Protein AF-A0A1R3KUG2-F1 (afdb_monomer)

Sequence (75 aa):
MSDPQGQMIDLPIQSNLREGLSLTEYIISCYGARKGVVDTAVRTSDAGYLTRRLVEVVQHIVVRRTDCGTTRGIS

Secondary structure (DSSP, 8-state):
-B-TTSPBPSS---S-TTT---HHHHHHHHHHHHHHHHHHHHHHHHHHHHHHHHHHHHTT-----S---------

Radius of gyration: 24.57 Å; Cα contacts (8 Å, |Δi|>4): 30; chains: 1; bounding box: 47×25×65 Å

InterPro domains:
  IPR007081 RNA polymerase Rpb1, domain 5 [PF04998] (20-74)

Mean predicted aligned error: 5.92 Å

Nearest PDB structures (foldseek):
  6jcy-assembly1_D  TM=9.284E-01  e=3.484E-05  Mycobacterium tuberculosis H37Rv
  6eyd-assembly1_D  TM=9.229E-01  e=4.037E-05  Mycolicibacterium smegmatis MC2 155
  8dy9-assembly1_D  TM=9.228E-01  e=8.428E-05  Streptomyces venezuelae
  6f6w-assembly1_D  TM=9.289E-01  e=9.071E-05  Mycolicibacterium smegmatis MC2 155
  7vwz-assembly1_D  TM=9.124E-01  e=6.758E-05  Escherichia coli K-12

pLDDT: mean 93.2, std 4.23, range [75.0, 98.25]

Organism: Corchorus capsularis (NCBI:txid210143)

Foldseek 3Di:
DAALVRHDDPDDFPDDVVRDGDPVNVVVVVSVVVVVVVVVVVVVVVVVVVVVVVCVVCVPPDDDDDDPPDPDDDD

Structure (mmCIF, N/CA/C/O backbone):
data_AF-A0A1R3KUG2-F1
#
_entry.id   AF-A0A1R3KUG2-F1
#
loop_
_atom_site.group_PDB
_atom_site.id
_atom_site.type_symbol
_atom_site.label_atom_id
_atom_site.label_alt_id
_atom_site.label_comp_id
_atom_site.label_asym_id
_atom_site.label_entity_id
_atom_site.label_seq_id
_atom_site.pdbx_PDB_ins_code
_atom_site.Cartn_x
_atom_site.Cartn_y
_atom_site.Cartn_z
_atom_site.occupancy
_atom_site.B_iso_or_equiv
_atom_site.auth_seq_id
_atom_site.auth_comp_id
_atom_site.auth_asym_id
_atom_site.auth_atom_id
_atom_site.pdbx_PDB_model_num
ATOM 1 N N . MET A 1 1 ? 18.298 -2.550 -12.439 1.00 86.62 1 MET A N 1
ATOM 2 C CA . MET A 1 1 ? 16.922 -3.106 -12.381 1.00 86.62 1 MET A CA 1
ATOM 3 C C . MET A 1 1 ? 16.984 -4.479 -11.741 1.00 86.62 1 MET A C 1
ATOM 5 O O . MET A 1 1 ? 18.065 -5.052 -11.719 1.00 86.62 1 MET A O 1
ATOM 9 N N . SER A 1 2 ? 15.873 -4.990 -11.216 1.00 87.38 2 SER A N 1
ATOM 10 C CA . SER A 1 2 ? 15.829 -6.342 -10.649 1.00 87.38 2 SER A CA 1
ATOM 11 C C . SER A 1 2 ? 15.252 -7.341 -11.642 1.00 87.38 2 SER A C 1
ATOM 13 O O . SER A 1 2 ? 14.344 -7.001 -12.406 1.00 87.38 2 SER A O 1
ATOM 15 N N . ASP A 1 3 ? 15.764 -8.564 -11.608 1.00 83.75 3 ASP A N 1
ATOM 16 C CA . ASP A 1 3 ? 15.169 -9.694 -12.309 1.00 83.75 3 ASP A CA 1
ATOM 17 C C . ASP A 1 3 ? 13.830 -10.103 -11.642 1.00 83.75 3 ASP A C 1
ATOM 19 O O . ASP A 1 3 ? 13.460 -9.585 -10.576 1.00 83.75 3 ASP A O 1
ATOM 23 N N . PRO A 1 4 ? 13.052 -11.020 -12.244 1.00 80.00 4 PRO A N 1
ATOM 24 C CA . PRO A 1 4 ? 11.818 -11.513 -11.632 1.00 80.00 4 PRO A CA 1
ATOM 25 C C . PRO A 1 4 ? 12.026 -12.181 -10.262 1.00 80.00 4 PRO A C 1
ATOM 27 O O . PRO A 1 4 ? 11.104 -12.186 -9.444 1.00 80.00 4 PRO A O 1
ATOM 30 N N . GLN A 1 5 ? 13.221 -12.717 -9.999 1.00 85.31 5 GLN A N 1
ATOM 31 C CA . GLN A 1 5 ? 13.610 -13.353 -8.739 1.00 85.31 5 GLN A CA 1
ATOM 32 C C . GLN A 1 5 ? 14.024 -12.333 -7.657 1.00 85.31 5 GLN A C 1
ATOM 34 O O . GLN A 1 5 ? 14.151 -12.695 -6.489 1.00 85.31 5 GLN A O 1
ATOM 39 N N . GLY A 1 6 ? 14.159 -11.051 -8.009 1.00 84.12 6 GLY A N 1
ATOM 40 C CA . GLY A 1 6 ? 14.557 -9.965 -7.117 1.00 84.12 6 GLY A CA 1
ATOM 41 C C . GLY A 1 6 ? 16.066 -9.718 -7.022 1.00 84.12 6 GLY A C 1
ATOM 42 O O . GLY A 1 6 ? 16.461 -8.832 -6.266 1.00 84.12 6 GLY A O 1
ATOM 43 N N . GLN A 1 7 ? 16.901 -10.437 -7.773 1.00 90.00 7 GLN A N 1
ATOM 44 C CA . GLN A 1 7 ? 18.338 -10.166 -7.853 1.00 90.00 7 GLN A CA 1
ATOM 45 C C . GLN A 1 7 ? 18.598 -8.914 -8.690 1.00 90.00 7 GLN A C 1
ATOM 47 O O . GLN A 1 7 ? 17.836 -8.592 -9.605 1.00 90.00 7 GLN A O 1
ATOM 52 N N . MET A 1 8 ? 19.666 -8.179 -8.375 1.00 88.94 8 MET A N 1
ATOM 53 C CA . MET A 1 8 ? 20.075 -7.052 -9.213 1.00 88.94 8 MET A CA 1
ATOM 54 C C . MET A 1 8 ? 20.649 -7.560 -10.535 1.00 88.94 8 MET A C 1
ATOM 56 O O . MET A 1 8 ? 21.478 -8.459 -10.554 1.00 88.94 8 MET A O 1
ATOM 60 N N . ILE A 1 9 ? 20.200 -6.961 -11.635 1.00 88.94 9 ILE A N 1
ATOM 61 C CA . ILE A 1 9 ? 20.728 -7.220 -12.972 1.00 88.94 9 ILE A CA 1
ATOM 62 C C . ILE A 1 9 ? 22.021 -6.416 -13.137 1.00 88.94 9 ILE A C 1
ATOM 64 O O . ILE A 1 9 ? 21.998 -5.192 -12.986 1.00 88.94 9 ILE A O 1
ATOM 68 N N . ASP A 1 10 ? 23.109 -7.099 -13.500 1.00 87.56 10 ASP A N 1
ATOM 69 C CA . ASP A 1 10 ? 24.452 -6.512 -13.650 1.00 87.56 10 ASP A CA 1
ATOM 70 C C . ASP A 1 10 ? 24.573 -5.511 -14.810 1.00 87.56 10 ASP A C 1
ATOM 72 O O . ASP A 1 10 ? 25.514 -4.721 -14.854 1.00 87.56 10 ASP A O 1
ATOM 76 N N . LEU A 1 11 ? 23.623 -5.520 -15.750 1.00 88.06 11 LEU A N 1
ATOM 77 C CA . LEU A 1 11 ? 23.552 -4.566 -16.854 1.00 88.06 11 LEU A CA 1
ATOM 78 C C . LEU A 1 11 ? 22.681 -3.354 -16.462 1.00 88.06 11 LEU A C 1
ATOM 80 O O . LEU A 1 11 ? 21.448 -3.473 -16.433 1.00 88.06 11 LEU A O 1
ATOM 84 N N . PRO A 1 12 ? 23.276 -2.182 -16.162 1.00 89.50 12 PRO A N 1
A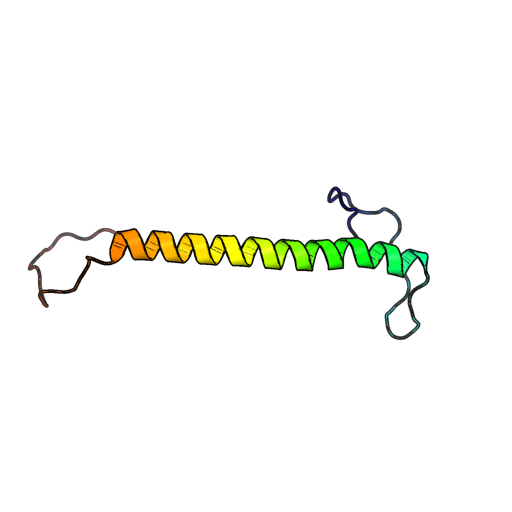TOM 85 C CA . PRO A 1 12 ? 22.509 -0.978 -15.879 1.00 89.50 12 PRO A CA 1
ATOM 86 C C . PRO A 1 12 ? 21.897 -0.397 -17.159 1.00 89.50 12 PRO A C 1
ATOM 88 O O . PRO A 1 12 ? 22.441 -0.547 -18.251 1.00 89.50 12 PRO A O 1
ATOM 91 N N . ILE A 1 13 ? 20.781 0.319 -17.000 1.00 91.94 13 ILE A N 1
ATOM 92 C CA . ILE A 1 13 ? 20.212 1.160 -18.058 1.00 91.94 13 ILE A CA 1
ATOM 93 C C . ILE A 1 13 ? 21.055 2.436 -18.117 1.00 91.94 13 ILE A C 1
ATOM 95 O O . ILE A 1 13 ? 21.137 3.155 -17.119 1.00 91.94 13 ILE A O 1
ATOM 99 N N . GLN A 1 14 ? 21.702 2.686 -19.251 1.00 93.25 14 GLN A N 1
ATOM 100 C CA . GLN A 1 14 ? 22.562 3.852 -19.461 1.00 93.25 14 GLN A CA 1
ATOM 101 C C . GLN A 1 14 ? 21.812 4.983 -20.166 1.00 93.25 14 GLN A C 1
ATOM 103 O O . GLN A 1 14 ? 22.082 6.155 -19.901 1.00 93.25 14 GLN A O 1
ATOM 108 N N . SER A 1 15 ? 20.857 4.643 -21.033 1.00 93.94 15 SER A N 1
ATOM 109 C CA . SER A 1 15 ? 20.039 5.617 -21.752 1.00 93.94 15 SER A CA 1
ATOM 110 C C . SER A 1 15 ? 18.933 6.218 -20.878 1.00 93.94 15 SER A C 1
ATOM 112 O O . SER A 1 15 ? 18.505 5.653 -19.871 1.00 93.94 15 SER A O 1
ATOM 114 N N . ASN A 1 16 ? 18.436 7.390 -21.271 1.00 93.75 16 ASN A N 1
ATOM 115 C CA . ASN A 1 16 ? 17.362 8.096 -20.571 1.00 93.75 16 ASN A CA 1
ATOM 116 C C . ASN A 1 16 ? 16.068 8.140 -21.405 1.00 93.75 16 ASN A C 1
ATOM 118 O O . ASN A 1 16 ? 16.065 7.871 -22.604 1.00 93.75 16 ASN A O 1
ATOM 122 N N . LEU A 1 17 ? 14.944 8.512 -20.780 1.00 94.81 17 LEU A N 1
ATOM 123 C CA . LEU A 1 17 ? 13.640 8.545 -21.463 1.00 94.81 17 LEU A CA 1
ATOM 124 C C . LEU A 1 17 ? 13.533 9.618 -22.559 1.00 94.81 17 LEU A C 1
ATOM 126 O O . LEU A 1 17 ? 12.640 9.525 -23.396 1.00 94.81 17 LEU A O 1
ATOM 130 N N . ARG A 1 18 ? 14.412 10.630 -22.565 1.00 96.00 18 ARG A N 1
ATOM 131 C CA . ARG A 1 18 ? 14.436 11.670 -23.603 1.00 96.00 18 ARG A CA 1
ATOM 132 C C . ARG A 1 18 ? 15.120 11.174 -24.877 1.00 96.00 18 ARG A C 1
ATOM 134 O O . ARG A 1 18 ? 14.645 11.474 -25.966 1.00 96.00 18 ARG A O 1
ATOM 141 N N . GLU A 1 19 ? 16.229 10.457 -24.735 1.00 93.50 19 GLU A N 1
ATOM 142 C CA . GLU A 1 19 ? 16.991 9.861 -25.842 1.00 93.50 19 GLU A CA 1
ATOM 143 C C . GLU A 1 19 ? 16.372 8.548 -26.334 1.00 93.50 19 GLU A C 1
ATOM 145 O O . GLU A 1 19 ? 16.570 8.162 -27.484 1.00 93.50 19 GLU A O 1
ATOM 150 N N . GLY A 1 20 ? 15.569 7.907 -25.485 1.00 93.94 20 GLY A N 1
ATOM 151 C CA . GLY A 1 20 ? 14.958 6.615 -25.753 1.00 93.94 20 GLY A CA 1
ATOM 152 C C . GLY A 1 20 ? 15.806 5.468 -25.211 1.00 93.94 20 GLY A C 1
ATOM 153 O O . GLY A 1 20 ? 17.013 5.582 -25.029 1.00 93.94 20 GLY A O 1
ATOM 154 N N . LEU A 1 21 ? 15.140 4.353 -24.923 1.00 95.12 21 LEU A N 1
ATOM 155 C CA . LEU A 1 21 ? 15.764 3.138 -24.403 1.00 95.12 21 LEU A CA 1
ATOM 156 C C . LEU A 1 21 ? 16.055 2.183 -25.559 1.00 95.12 21 LEU A C 1
ATOM 158 O O . LEU A 1 21 ? 15.227 2.029 -26.462 1.00 95.12 21 LEU A O 1
ATOM 162 N N . SER A 1 22 ? 17.187 1.486 -25.505 1.00 94.44 22 SER A N 1
ATOM 163 C CA . SER A 1 22 ? 17.407 0.337 -26.383 1.00 94.44 22 SER A CA 1
ATOM 164 C C . SER A 1 22 ? 16.405 -0.785 -26.070 1.00 94.44 22 SER A C 1
ATOM 166 O O . SER A 1 22 ? 15.841 -0.856 -24.974 1.00 94.44 22 SER A O 1
ATOM 168 N N . LEU A 1 23 ? 16.192 -1.703 -27.020 1.00 93.81 23 LEU A N 1
ATOM 169 C CA . LEU A 1 23 ? 15.266 -2.832 -26.844 1.00 93.81 23 LEU A CA 1
ATOM 170 C C . LEU A 1 23 ? 15.563 -3.625 -25.558 1.00 93.81 23 LEU A C 1
ATOM 172 O O . LEU A 1 23 ? 14.649 -3.959 -24.805 1.00 93.81 23 LEU A O 1
ATOM 176 N N . THR A 1 24 ? 16.842 -3.893 -25.293 1.00 91.75 24 THR A N 1
ATOM 177 C CA . THR A 1 24 ? 17.290 -4.644 -24.116 1.00 91.75 24 THR A CA 1
ATOM 178 C C . THR A 1 24 ? 16.990 -3.893 -22.820 1.00 91.75 24 THR A C 1
ATOM 180 O O . THR A 1 24 ? 16.434 -4.475 -21.889 1.00 91.75 24 THR A O 1
ATOM 183 N N . GLU A 1 25 ? 17.296 -2.595 -22.760 1.00 92.94 25 GLU A N 1
ATOM 184 C CA . GLU A 1 25 ? 17.021 -1.760 -21.583 1.00 92.94 25 GLU A CA 1
ATOM 185 C C . GLU A 1 25 ? 15.522 -1.629 -21.318 1.00 92.94 25 GLU A C 1
ATOM 187 O O . GLU A 1 25 ? 15.086 -1.702 -20.166 1.00 92.94 25 GLU A O 1
ATOM 192 N N . TYR A 1 26 ? 14.720 -1.498 -22.378 1.00 93.19 26 TYR A N 1
ATOM 193 C CA . TYR A 1 26 ? 13.271 -1.434 -22.255 1.00 93.19 26 TYR A CA 1
ATOM 194 C C . TYR A 1 26 ? 12.710 -2.733 -21.663 1.00 93.19 26 TYR A C 1
ATOM 196 O O . TYR A 1 26 ? 11.983 -2.682 -20.672 1.00 93.19 26 TYR A O 1
ATOM 204 N N . ILE A 1 27 ? 13.113 -3.902 -22.175 1.00 91.19 27 ILE A N 1
ATOM 205 C CA . ILE A 1 27 ? 12.682 -5.207 -21.639 1.00 91.19 27 ILE A CA 1
ATOM 206 C C . ILE A 1 27 ? 13.104 -5.377 -20.172 1.00 91.19 27 ILE A C 1
ATOM 208 O O . ILE A 1 27 ? 12.302 -5.817 -19.345 1.00 91.19 27 ILE A O 1
ATOM 212 N N . ILE A 1 28 ? 14.335 -4.990 -19.829 1.00 91.50 28 ILE A N 1
ATOM 213 C CA . ILE A 1 28 ? 14.836 -5.025 -18.449 1.00 91.50 28 ILE A CA 1
ATOM 214 C C . ILE A 1 28 ? 13.986 -4.125 -17.534 1.00 91.50 28 ILE A C 1
ATOM 216 O O . ILE A 1 28 ? 13.666 -4.515 -16.407 1.00 91.50 28 ILE A O 1
ATOM 220 N N . SER A 1 29 ? 13.563 -2.951 -18.017 1.00 91.62 29 SER A N 1
ATOM 221 C CA . SER A 1 29 ? 12.687 -2.039 -17.270 1.00 91.62 29 SER A CA 1
ATOM 222 C C . SER A 1 29 ? 11.297 -2.640 -16.993 1.00 91.62 29 SER A C 1
ATOM 224 O O . SER A 1 29 ? 10.725 -2.432 -15.917 1.00 91.62 29 SER A O 1
ATOM 226 N N . CYS A 1 30 ? 10.773 -3.459 -17.916 1.00 91.81 30 CYS A N 1
ATOM 227 C CA . CYS A 1 30 ? 9.434 -4.038 -17.815 1.00 91.81 30 CYS A CA 1
ATOM 228 C C . CYS A 1 30 ? 9.277 -5.028 -16.652 1.00 91.81 30 CYS A C 1
ATOM 230 O O . CYS A 1 30 ? 8.179 -5.134 -16.103 1.00 91.81 30 CYS A O 1
ATOM 232 N N . TYR A 1 31 ? 10.333 -5.744 -16.246 1.00 90.94 31 TYR A N 1
ATOM 233 C CA . TYR A 1 31 ? 10.239 -6.715 -15.146 1.00 90.94 31 TYR A CA 1
ATOM 234 C C . TYR A 1 31 ? 9.840 -6.054 -13.826 1.00 90.94 31 TYR A C 1
ATOM 236 O O . TYR A 1 31 ? 8.881 -6.490 -13.182 1.00 90.94 31 TYR A O 1
ATOM 244 N N . GLY A 1 32 ? 10.530 -4.970 -13.461 1.00 89.94 32 GLY A N 1
ATOM 245 C CA . GLY A 1 32 ? 10.228 -4.208 -12.250 1.00 89.94 32 GLY A CA 1
ATOM 246 C C . GLY A 1 32 ? 8.871 -3.513 -12.332 1.00 89.94 32 GLY A C 1
ATOM 247 O O . GLY A 1 32 ? 8.101 -3.578 -11.377 1.00 89.94 32 GLY A O 1
ATOM 248 N N . ALA A 1 33 ? 8.538 -2.925 -13.486 1.00 92.75 33 ALA A N 1
ATOM 249 C CA . ALA A 1 33 ? 7.246 -2.274 -13.691 1.00 92.75 33 ALA A CA 1
ATOM 250 C C . ALA A 1 33 ? 6.075 -3.257 -13.522 1.00 92.75 33 ALA A C 1
ATOM 252 O O . ALA A 1 33 ? 5.143 -2.994 -12.762 1.00 92.75 33 ALA A O 1
ATOM 253 N N . ARG A 1 34 ? 6.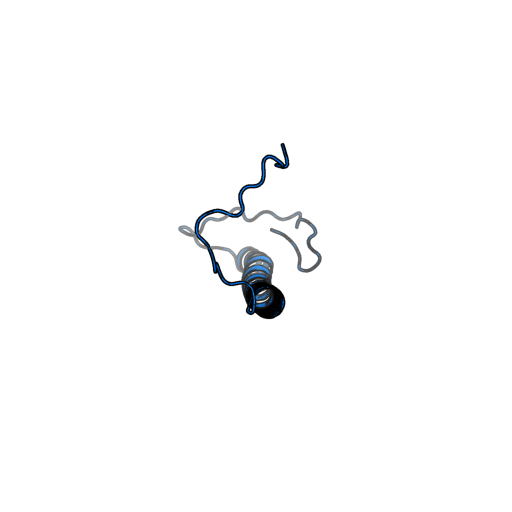146 -4.429 -14.167 1.00 93.75 34 ARG A N 1
ATOM 254 C CA . ARG A 1 34 ? 5.111 -5.467 -14.059 1.0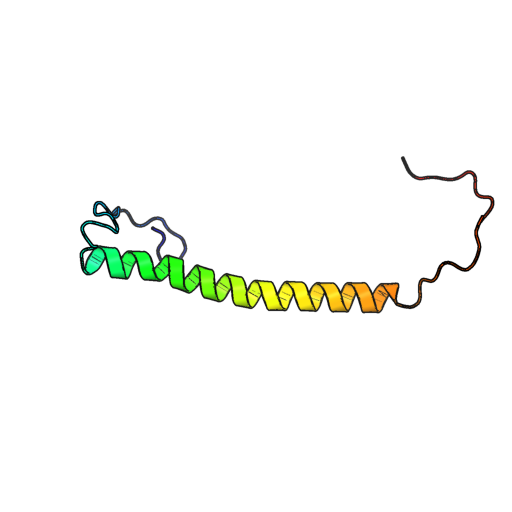0 93.75 34 ARG A CA 1
ATOM 255 C C . ARG A 1 34 ? 4.980 -5.982 -12.629 1.00 93.75 34 ARG A C 1
ATOM 257 O O . ARG A 1 34 ? 3.860 -6.104 -12.141 1.00 93.75 34 ARG A O 1
ATOM 264 N N . LYS A 1 35 ? 6.102 -6.270 -11.960 1.00 92.50 35 LYS A N 1
ATOM 265 C CA . LYS A 1 35 ? 6.093 -6.711 -10.560 1.00 92.50 35 LYS A CA 1
ATOM 266 C C . LYS A 1 35 ? 5.452 -5.659 -9.657 1.00 92.50 35 LYS A C 1
ATOM 268 O O . LYS A 1 35 ? 4.586 -6.008 -8.870 1.00 92.50 35 LYS A O 1
ATOM 273 N N . GLY A 1 36 ? 5.796 -4.384 -9.836 1.00 92.81 36 GLY A N 1
ATOM 274 C CA . GLY A 1 36 ? 5.201 -3.282 -9.082 1.00 92.81 36 GLY A CA 1
ATOM 275 C C . GLY A 1 36 ? 3.681 -3.223 -9.224 1.00 92.81 36 GLY A C 1
ATOM 276 O O . GLY A 1 36 ? 2.982 -3.178 -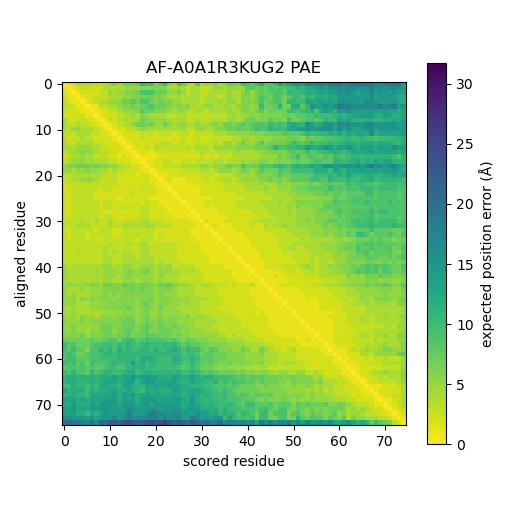8.219 1.00 92.81 36 GLY A O 1
ATOM 277 N N . VAL A 1 37 ? 3.157 -3.306 -10.452 1.00 95.25 37 VAL A N 1
ATOM 278 C CA . VAL A 1 37 ? 1.701 -3.295 -10.694 1.00 95.25 37 VAL A CA 1
ATOM 279 C C . VAL A 1 37 ? 1.007 -4.488 -10.030 1.00 95.25 37 VAL A C 1
ATOM 281 O O . VAL A 1 37 ? -0.030 -4.317 -9.387 1.00 95.25 37 VAL A O 1
ATOM 284 N N . VAL A 1 38 ? 1.581 -5.688 -10.152 1.00 94.06 38 VAL A N 1
ATOM 285 C CA . VAL A 1 38 ? 1.027 -6.904 -9.534 1.00 94.06 38 VAL A CA 1
ATOM 286 C C . VAL A 1 38 ? 1.067 -6.811 -8.008 1.00 94.06 38 VAL A C 1
ATOM 288 O O . VAL A 1 38 ? 0.055 -7.063 -7.358 1.00 94.06 38 VAL A O 1
ATOM 291 N N . ASP A 1 39 ? 2.192 -6.387 -7.434 1.00 93.94 39 ASP A N 1
ATOM 292 C CA . ASP A 1 39 ? 2.354 -6.236 -5.987 1.00 93.94 39 ASP A CA 1
ATOM 293 C C . ASP A 1 39 ? 1.380 -5.191 -5.431 1.00 93.94 39 ASP A C 1
ATOM 295 O O . ASP A 1 39 ? 0.799 -5.396 -4.366 1.00 93.94 39 ASP A O 1
ATOM 299 N N . THR A 1 40 ? 1.149 -4.087 -6.148 1.00 95.06 40 THR A N 1
ATOM 300 C CA . THR A 1 40 ? 0.137 -3.096 -5.765 1.00 95.06 40 THR A CA 1
ATOM 301 C C . THR A 1 40 ? -1.263 -3.709 -5.747 1.00 95.06 40 THR A C 1
ATOM 303 O O . THR A 1 40 ? -2.001 -3.498 -4.783 1.00 95.06 40 THR A O 1
ATOM 306 N N . ALA A 1 41 ? -1.630 -4.501 -6.758 1.00 94.62 41 ALA A N 1
ATOM 307 C CA . ALA A 1 41 ? -2.932 -5.164 -6.797 1.00 94.62 41 ALA A CA 1
ATOM 308 C C . ALA A 1 41 ? -3.116 -6.158 -5.632 1.00 94.62 41 ALA A C 1
ATOM 310 O O . ALA A 1 41 ? -4.132 -6.103 -4.940 1.00 94.62 41 ALA A O 1
ATOM 311 N N . VAL A 1 42 ? -2.115 -7.001 -5.354 1.00 94.19 42 VAL A N 1
ATOM 312 C CA . VAL A 1 42 ? -2.155 -7.973 -4.242 1.00 94.19 42 VAL A CA 1
ATOM 313 C C . VAL A 1 42 ? -2.224 -7.262 -2.887 1.00 94.19 42 VAL A C 1
ATOM 315 O O . VAL A 1 42 ? -3.064 -7.581 -2.045 1.00 94.19 42 VAL A O 1
ATOM 318 N N . ARG A 1 43 ? -1.412 -6.219 -2.684 1.00 95.06 43 ARG A N 1
ATOM 319 C CA . ARG A 1 43 ? -1.458 -5.430 -1.441 1.00 95.06 43 ARG A CA 1
ATOM 320 C C . ARG A 1 43 ? -2.792 -4.717 -1.249 1.00 95.06 43 ARG A C 1
ATOM 322 O O . ARG A 1 43 ? -3.215 -4.529 -0.111 1.00 95.06 43 ARG A O 1
ATOM 329 N N . THR A 1 44 ? -3.472 -4.345 -2.334 1.00 96.50 44 THR A N 1
ATOM 330 C CA . THR A 1 44 ? -4.817 -3.758 -2.259 1.00 96.50 44 THR A CA 1
ATOM 331 C C . THR A 1 44 ? -5.817 -4.761 -1.683 1.00 96.50 44 THR A C 1
ATOM 333 O O . THR A 1 44 ? -6.600 -4.396 -0.803 1.00 96.50 44 THR A O 1
ATOM 336 N N . SER A 1 45 ? -5.768 -6.032 -2.105 1.00 95.56 45 SER A N 1
ATOM 337 C CA . SER A 1 45 ? -6.638 -7.064 -1.524 1.00 95.56 45 SER A CA 1
ATOM 338 C C . SER A 1 45 ? -6.321 -7.347 -0.055 1.00 95.56 45 SER A C 1
ATOM 340 O O . SER A 1 45 ? -7.247 -7.464 0.749 1.00 95.56 45 SER A O 1
ATOM 342 N N . ASP A 1 46 ? -5.041 -7.389 0.319 1.00 97.00 46 ASP A N 1
ATOM 343 C CA . ASP A 1 46 ? -4.632 -7.649 1.704 1.00 97.00 46 ASP A CA 1
ATOM 344 C C . ASP A 1 46 ? -5.067 -6.524 2.648 1.00 97.00 46 ASP A C 1
ATOM 346 O O . ASP A 1 46 ? -5.581 -6.783 3.740 1.00 97.00 46 ASP A O 1
ATOM 350 N N . ALA A 1 47 ? -4.923 -5.270 2.209 1.00 97.56 47 ALA A N 1
ATOM 351 C CA . ALA A 1 47 ? -5.384 -4.110 2.961 1.00 97.56 47 ALA A CA 1
ATOM 352 C C . ALA A 1 47 ? -6.901 -4.165 3.192 1.00 97.56 47 ALA A C 1
ATOM 354 O O . ALA A 1 47 ? -7.357 -4.015 4.325 1.00 97.56 47 ALA A O 1
ATOM 355 N N . GLY A 1 48 ? -7.682 -4.459 2.146 1.00 97.62 48 GLY A N 1
ATOM 356 C CA . GLY A 1 48 ? -9.135 -4.596 2.261 1.00 97.62 48 GLY A CA 1
ATOM 357 C C . GLY A 1 48 ? -9.553 -5.729 3.203 1.00 97.62 48 GLY A C 1
ATOM 358 O O . GLY A 1 48 ? -10.442 -5.552 4.040 1.00 97.62 48 GLY A O 1
ATOM 359 N N . TYR A 1 49 ? -8.877 -6.878 3.124 1.00 97.19 49 TYR A N 1
ATOM 360 C CA . TYR A 1 49 ? -9.120 -8.003 4.026 1.00 97.19 49 TYR A CA 1
ATOM 361 C C . TYR A 1 49 ? -8.826 -7.644 5.488 1.00 97.19 49 TYR A C 1
ATOM 363 O O . TYR A 1 49 ? -9.629 -7.952 6.373 1.00 97.19 49 TYR A O 1
ATOM 371 N N . LEU A 1 50 ? -7.712 -6.952 5.747 1.00 97.88 50 LEU A N 1
ATOM 372 C CA . LEU A 1 50 ? -7.362 -6.480 7.084 1.00 97.88 50 LEU A CA 1
ATOM 373 C C . LEU A 1 50 ? -8.415 -5.508 7.627 1.00 97.88 50 LEU A C 1
ATOM 375 O O . LEU A 1 50 ? -8.874 -5.688 8.755 1.00 97.88 50 LEU A O 1
ATOM 379 N N . THR A 1 51 ? -8.844 -4.524 6.830 1.00 97.94 51 THR A N 1
ATOM 380 C CA . THR A 1 51 ? -9.899 -3.584 7.230 1.00 97.94 51 THR A CA 1
ATOM 381 C C . THR A 1 51 ? -11.191 -4.318 7.580 1.00 97.94 51 THR A C 1
ATOM 383 O O . THR A 1 51 ? -11.765 -4.046 8.633 1.00 97.94 51 THR A O 1
ATOM 386 N N . ARG A 1 52 ? -11.615 -5.300 6.768 1.00 98.12 52 ARG A N 1
ATOM 387 C CA . ARG A 1 52 ? -12.805 -6.114 7.065 1.00 98.12 52 ARG A CA 1
ATOM 388 C C . ARG A 1 52 ? -12.678 -6.819 8.412 1.00 98.12 52 ARG A C 1
ATOM 390 O O . ARG A 1 52 ? -13.581 -6.721 9.234 1.00 98.12 52 ARG A O 1
ATOM 397 N N . ARG A 1 53 ? -11.544 -7.479 8.662 1.00 98.00 53 ARG A N 1
ATOM 398 C CA . ARG A 1 53 ? -11.309 -8.203 9.920 1.00 98.00 53 ARG A C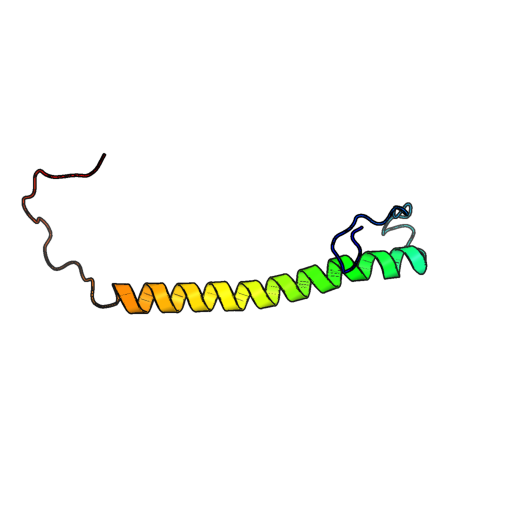A 1
ATOM 399 C C . ARG A 1 53 ? -11.306 -7.287 11.136 1.00 98.00 53 ARG A C 1
ATOM 401 O O . ARG A 1 53 ? -11.871 -7.650 12.161 1.00 98.00 53 ARG A O 1
ATOM 408 N N . LEU A 1 54 ? -10.666 -6.122 11.037 1.00 98.25 54 LEU A N 1
ATOM 409 C CA . LEU A 1 54 ? -10.651 -5.155 12.133 1.00 98.25 54 LEU A CA 1
ATOM 410 C C . LEU A 1 54 ? -12.073 -4.688 12.451 1.00 98.25 54 LEU A C 1
ATOM 412 O O . LEU A 1 54 ? -12.472 -4.731 13.613 1.00 98.25 54 LEU A O 1
ATOM 416 N N . VAL A 1 55 ? -12.850 -4.324 11.426 1.00 97.75 55 VAL A N 1
ATOM 417 C CA . VAL A 1 55 ? -14.248 -3.897 11.579 1.00 97.75 55 VAL A CA 1
ATOM 418 C C . VAL A 1 55 ? -15.107 -5.003 12.190 1.00 97.75 55 V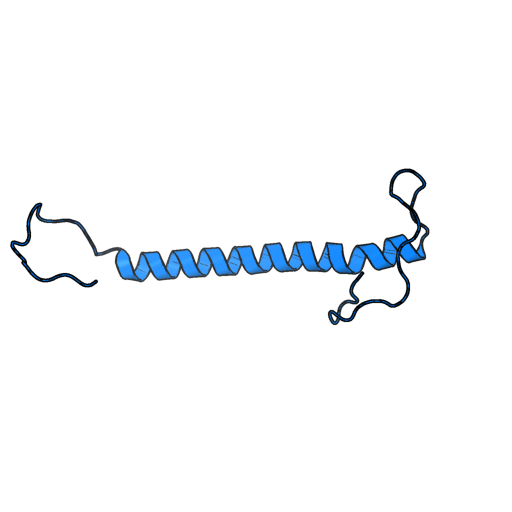AL A C 1
ATOM 420 O O . VAL A 1 55 ? -15.826 -4.733 13.145 1.00 97.75 55 VAL A O 1
ATOM 423 N N . GLU A 1 56 ? -14.997 -6.248 11.719 1.00 97.38 56 GLU A N 1
ATOM 424 C CA . GLU A 1 56 ? -15.756 -7.388 12.261 1.00 97.38 56 GLU A CA 1
ATOM 425 C C . GLU A 1 56 ? -15.520 -7.607 13.764 1.00 97.38 56 GLU A C 1
ATOM 427 O O . GLU A 1 56 ? -16.450 -7.979 14.482 1.00 97.38 56 GLU A O 1
ATOM 432 N N . VAL A 1 57 ? -14.305 -7.344 14.258 1.00 97.44 57 VAL A N 1
ATOM 433 C CA . VAL A 1 57 ? -13.972 -7.468 15.687 1.00 97.44 5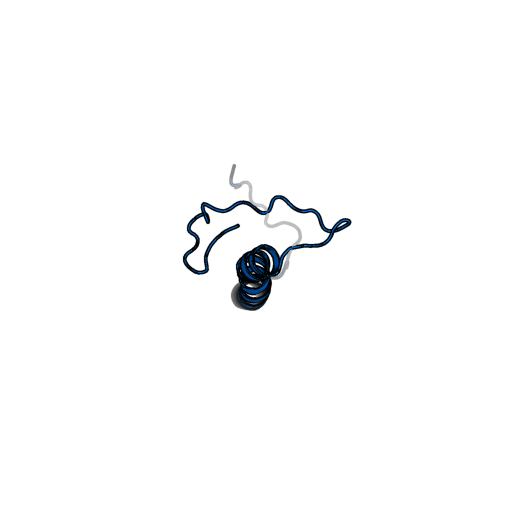7 VAL A CA 1
ATOM 434 C C . VAL A 1 57 ? -14.529 -6.299 16.500 1.00 97.44 57 VAL A C 1
ATOM 436 O O . VAL A 1 57 ? -15.063 -6.509 17.589 1.00 97.44 57 VAL A O 1
ATOM 439 N N . VAL A 1 58 ? -14.414 -5.065 15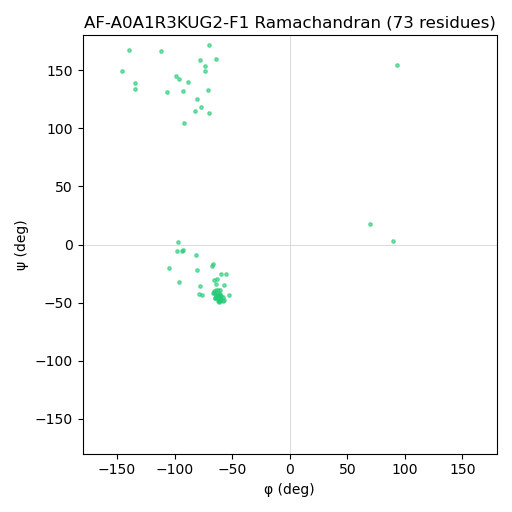.999 1.00 97.44 58 VAL A N 1
ATOM 440 C CA . VAL A 1 58 ? -14.779 -3.864 16.774 1.00 97.44 58 VAL A CA 1
ATOM 441 C C . VAL A 1 58 ? -16.214 -3.383 16.554 1.00 97.44 58 VAL A C 1
ATOM 443 O O . VAL A 1 58 ? -16.645 -2.480 17.262 1.00 97.44 58 VAL A O 1
ATOM 446 N N . GLN A 1 59 ? -16.978 -3.975 15.629 1.00 96.44 59 GLN A N 1
ATOM 447 C CA . GLN A 1 59 ? -18.309 -3.488 15.218 1.00 96.44 59 GLN A CA 1
ATOM 448 C C . GLN A 1 59 ? -19.317 -3.310 16.365 1.00 96.44 59 GLN A C 1
ATOM 450 O O . GLN A 1 59 ? -20.241 -2.508 16.259 1.00 96.44 59 GLN A O 1
ATOM 455 N N . HIS A 1 60 ? -19.158 -4.047 17.466 1.00 94.69 60 HIS A N 1
ATOM 456 C CA . HIS A 1 60 ? -20.048 -3.964 18.627 1.00 94.69 60 HIS A CA 1
ATOM 457 C C . HIS A 1 60 ? -19.574 -2.970 19.700 1.00 94.69 60 HIS A C 1
ATOM 459 O O . HIS A 1 60 ? -20.277 -2.754 20.691 1.00 94.69 60 HIS A O 1
ATOM 465 N N . ILE A 1 61 ? -18.394 -2.366 19.532 1.00 95.31 61 ILE A N 1
ATOM 466 C CA . ILE A 1 61 ? -17.820 -1.408 20.476 1.00 95.31 61 ILE A CA 1
ATOM 467 C C . ILE A 1 61 ? -18.427 -0.029 20.208 1.00 95.31 61 ILE A C 1
ATOM 469 O O . ILE A 1 61 ? -18.212 0.573 19.162 1.00 95.31 61 ILE A O 1
ATOM 473 N N . VAL A 1 62 ? -19.182 0.483 21.181 1.00 95.31 62 VAL A N 1
ATOM 474 C CA . VAL A 1 62 ? -19.859 1.785 21.103 1.00 95.31 62 VAL A CA 1
ATOM 475 C C . VAL A 1 62 ? -19.643 2.547 22.407 1.00 95.31 62 VAL A C 1
ATOM 477 O O . VAL A 1 62 ? -19.732 1.970 23.493 1.00 95.31 62 VAL A O 1
ATOM 480 N N . VAL A 1 63 ? -19.396 3.854 22.312 1.00 96.00 63 VAL A N 1
ATOM 481 C CA . VAL A 1 63 ? -19.314 4.741 23.481 1.00 96.00 63 VAL A CA 1
ATOM 482 C C . VAL A 1 63 ? -20.712 4.903 24.077 1.00 96.00 63 VAL A C 1
ATOM 484 O O . VAL A 1 63 ? -21.602 5.466 23.449 1.00 96.00 63 VAL A O 1
ATOM 487 N N . ARG A 1 64 ? -20.922 4.381 25.292 1.00 95.69 64 ARG A N 1
ATOM 488 C CA . ARG A 1 64 ? -22.232 4.406 25.976 1.00 95.69 64 ARG A CA 1
ATOM 489 C C . ARG A 1 64 ? -22.337 5.432 27.102 1.00 95.69 64 ARG A C 1
ATOM 491 O O . ARG A 1 64 ? -23.442 5.736 27.538 1.00 95.69 64 ARG A O 1
ATOM 498 N N . ARG A 1 65 ? -21.207 5.898 27.633 1.00 95.94 65 ARG A N 1
ATOM 499 C CA . ARG A 1 65 ? -21.125 6.807 28.785 1.00 95.94 65 ARG A CA 1
ATOM 500 C C . ARG A 1 65 ? -19.945 7.751 28.599 1.00 95.94 65 ARG A C 1
ATOM 502 O O . ARG A 1 65 ? -18.960 7.368 27.975 1.00 95.94 65 ARG A O 1
ATOM 509 N N . THR A 1 66 ? -20.068 8.958 29.140 1.00 95.00 66 THR A N 1
ATOM 510 C CA . THR A 1 66 ? -19.055 10.017 29.041 1.00 95.00 66 THR A CA 1
ATOM 511 C C . THR A 1 66 ? -17.889 9.811 30.003 1.00 95.00 66 THR A C 1
ATOM 513 O O . THR A 1 66 ? -16.757 10.098 29.639 1.00 95.00 66 THR A O 1
ATOM 516 N N . ASP A 1 67 ? -18.151 9.280 31.198 1.00 95.38 67 ASP A N 1
ATOM 517 C CA . ASP A 1 67 ? -17.131 8.977 32.199 1.00 95.38 67 ASP A CA 1
ATOM 518 C C . ASP A 1 67 ? -17.361 7.582 32.799 1.00 95.38 67 ASP A C 1
ATOM 520 O O . ASP A 1 67 ? -18.487 7.200 33.136 1.00 95.38 67 ASP A O 1
ATOM 524 N N . CYS A 1 68 ? -16.285 6.800 32.894 1.00 94.06 68 CYS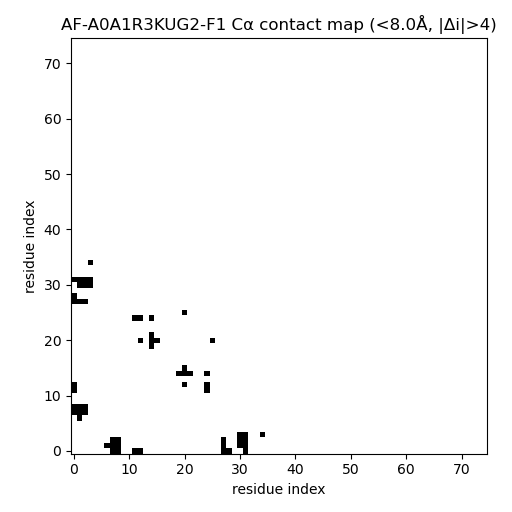 A N 1
ATOM 525 C CA . CYS A 1 68 ? -16.276 5.487 33.537 1.00 94.06 68 CYS A CA 1
ATOM 526 C C . CYS A 1 68 ? -15.744 5.530 34.981 1.00 94.06 68 CYS A C 1
ATOM 528 O O . CYS A 1 68 ? -15.789 4.506 35.663 1.00 94.06 68 CYS A O 1
ATOM 530 N N . GLY A 1 69 ? -15.257 6.688 35.445 1.00 95.31 69 GLY A N 1
ATOM 531 C CA . GLY A 1 69 ? -14.794 6.932 36.810 1.00 95.31 69 GLY A CA 1
ATOM 532 C C . GLY A 1 69 ? -13.495 6.212 37.183 1.00 95.31 69 GLY A C 1
ATOM 533 O O . GLY A 1 69 ? -13.224 6.022 38.367 1.00 95.31 69 GLY A O 1
ATOM 534 N N . THR A 1 70 ? -12.707 5.744 36.209 1.00 95.19 70 THR A N 1
ATOM 535 C CA . THR A 1 70 ? -11.489 4.969 36.489 1.00 95.19 70 THR A CA 1
ATOM 536 C C . THR A 1 70 ? -10.259 5.860 36.665 1.00 95.19 70 THR A C 1
ATOM 538 O O . THR A 1 70 ? -10.052 6.805 35.914 1.00 95.19 70 THR A O 1
ATOM 541 N N . THR A 1 71 ? -9.403 5.523 37.632 1.00 95.62 71 THR A N 1
ATOM 542 C CA . THR A 1 71 ? -8.080 6.146 37.835 1.00 95.62 71 THR A CA 1
ATOM 543 C C . THR A 1 71 ? -6.940 5.338 37.208 1.00 95.62 71 THR A C 1
ATOM 545 O O . THR A 1 71 ? -5.773 5.695 37.350 1.00 95.62 71 THR A O 1
ATOM 548 N N . ARG A 1 72 ? -7.254 4.224 36.529 1.00 93.69 72 ARG A N 1
ATOM 549 C CA . ARG A 1 72 ? -6.267 3.330 35.908 1.00 93.69 72 ARG A CA 1
ATOM 550 C C . ARG A 1 72 ? -6.023 3.725 34.452 1.00 93.69 72 ARG A C 1
ATOM 552 O O . ARG A 1 72 ? -6.975 3.862 33.691 1.00 93.69 72 ARG A O 1
ATOM 559 N N . GLY A 1 73 ? -4.756 3.820 34.061 1.00 93.38 73 GLY A N 1
ATOM 560 C CA . GLY A 1 73 ? -4.314 4.035 32.682 1.00 93.38 73 GLY A CA 1
ATOM 561 C C . GLY A 1 73 ? -3.083 3.188 32.361 1.00 93.38 73 GLY A C 1
ATOM 562 O O . GLY A 1 73 ? -2.477 2.611 33.263 1.00 93.38 73 GLY A O 1
ATOM 563 N N . ILE A 1 74 ? -2.738 3.097 31.078 1.00 92.44 74 ILE A N 1
ATOM 564 C CA . ILE A 1 74 ? -1.501 2.467 30.598 1.00 92.44 74 ILE A CA 1
ATOM 565 C C . ILE A 1 74 ? -0.575 3.605 30.156 1.00 92.44 74 ILE A C 1
ATOM 567 O O . ILE A 1 74 ? -1.039 4.503 29.452 1.00 92.44 74 ILE A O 1
ATOM 571 N N . SER A 1 75 ? 0.683 3.586 30.604 1.00 75.00 75 SER A N 1
ATOM 572 C CA . SER A 1 75 ? 1.733 4.546 30.225 1.00 75.00 75 SER A CA 1
ATOM 573 C C . SER A 1 75 ? 2.634 3.990 29.137 1.00 75.00 75 SER A C 1
ATOM 575 O O . SER A 1 75 ? 3.053 2.822 29.323 1.00 75.00 75 SER A O 1
#

Solvent-accessible surface area (backbone atoms only — not comparable to full-atom values): 4861 Å² total; per-residue (Å²): 86,36,47,93,89,64,49,76,45,93,71,69,74,85,64,47,86,88,82,43,64,54,74,68,46,46,57,49,53,45,44,47,53,52,49,51,55,52,52,51,55,55,51,50,54,53,51,52,51,51,53,52,55,53,46,71,72,50,70,84,71,70,93,87,68,96,73,88,86,73,92,80,82,88,133